Protein AF-A0A351PVI0-F1 (afdb_monomer)

Sequence (135 aa):
MMEACLKVKDFRSIGKILIPVIIIGVLVLSLYLIYRQQNQEGVCVKIYSYDKLLATYDLDKLNGTKTYRYETSEGYNVITISKDCVKVVECDCPDKVCMHSGNALKSHMPIICAPHGLYIVIEGEVSEKNDAISY

Secondary structure (DSSP, 8-state):
----SSSHHHHHHHHHHHHHHHHHHHHHHHHHHHHHHHT----EEEEEETTEEEEEEESTT--S-EEEEEEETTEEEEEEE-SS-EEEEEE--SS-HHHHS--HHHH---EEEGGGTEEEEEES-----------

Foldseek 3Di:
DDDDDPPPVVVVVVCVVVVVVVVVVVVVVVVVVVVVVVPQPAKKKWKDALNHTPDIDRQVPDDDKDWDWDAAPQWIWIWIDHNQFTATCDIPQPVCVRNVPGGCLVVVDWRDDPRRSMIMHIDDDSPDPPPDDDD

Nearest PDB structures (foldseek):
  3ld7-assembly3_C  TM=8.807E-01  e=2.113E-06  Listeria innocua
  4esn-assembly1_B  TM=8.213E-01  e=9.365E-05  Mediterraneibacter gnavus ATCC 29149
  2kpp-assembly1_A  TM=7.093E-01  e=3.904E-05  Listeria innocua
  1m1g-assembly3_C  TM=8.691E-01  e=1.219E-03  Aquifex aeolicus
  2it9-assembly1_A  TM=4.329E-01  e=2.010E+00  Prochlorococcus marinus str. NATL2A

pLDDT: mean 82.96, std 18.64, range [39.16, 98.06]

Solvent-accessible surface area (backbone atoms 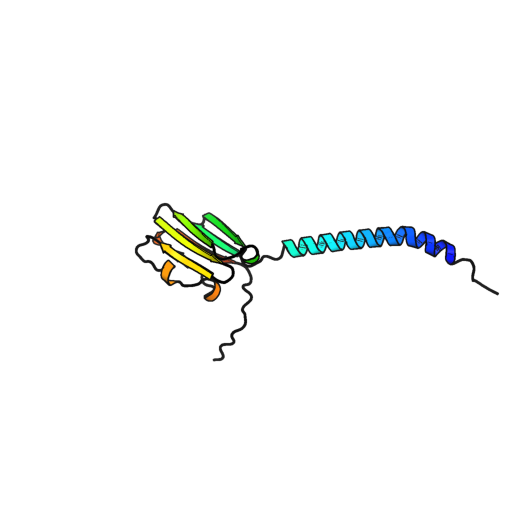only — not comparable to full-atom values): 8050 Å² total; per-residue (Å²): 142,83,90,83,80,83,65,65,69,52,57,67,51,49,47,68,52,48,52,58,51,51,51,51,51,52,50,53,50,50,53,51,51,51,54,54,60,71,66,57,72,61,40,27,41,38,35,30,45,77,88,40,80,74,47,76,44,55,34,85,78,52,85,62,78,46,76,46,79,46,78,50,99,68,43,42,42,30,35,37,43,36,79,82,40,36,34,39,80,46,64,72,57,91,79,52,56,32,54,69,62,47,42,30,72,78,68,76,44,68,42,56,35,73,84,46,40,32,39,38,43,78,46,58,78,72,80,72,79,82,76,81,78,85,128

Radius of gyration: 27.33 Å; Cα contacts (8 Å, |Δi|>4): 189; chains: 1; bounding box: 62×47×82 Å

Structure (mmCIF, N/CA/C/O backbone):
data_AF-A0A351PVI0-F1
#
_entry.id   AF-A0A351PVI0-F1
#
loop_
_atom_site.group_PDB
_atom_site.id
_atom_site.type_symbol
_atom_site.label_atom_id
_atom_site.label_alt_id
_atom_site.label_comp_id
_atom_site.label_asym_id
_atom_site.label_entity_id
_atom_site.label_seq_id
_atom_site.pdbx_PDB_ins_code
_atom_site.Cartn_x
_atom_site.Cartn_y
_atom_site.Cartn_z
_atom_site.occupancy
_atom_site.B_iso_or_equiv
_atom_site.auth_seq_id
_atom_site.auth_comp_id
_atom_site.auth_asym_id
_atom_site.auth_atom_id
_atom_site.pdbx_PDB_model_num
ATOM 1 N N . MET A 1 1 ? -46.375 1.050 66.034 1.00 43.72 1 MET A N 1
ATOM 2 C CA . MET A 1 1 ? -46.874 1.435 64.692 1.00 43.72 1 MET A CA 1
ATOM 3 C C . MET A 1 1 ? -46.118 2.700 64.243 1.00 43.72 1 MET A C 1
ATOM 5 O O . MET A 1 1 ? -46.676 3.782 64.250 1.00 43.72 1 MET A O 1
ATOM 9 N N . MET A 1 2 ? -44.786 2.751 64.158 1.00 43.44 2 MET A N 1
ATOM 10 C CA . MET A 1 2 ? -43.753 1.993 63.420 1.00 43.44 2 MET A CA 1
ATOM 11 C C . MET A 1 2 ? -43.618 2.388 61.925 1.00 43.44 2 MET A C 1
ATOM 13 O O . MET A 1 2 ? -44.295 1.846 61.064 1.00 43.44 2 MET A O 1
ATOM 17 N N . GLU A 1 3 ? -42.732 3.372 61.686 1.00 42.44 3 GLU A N 1
ATOM 18 C CA . GLU A 1 3 ? -41.670 3.385 60.647 1.00 42.44 3 GLU A CA 1
ATOM 19 C C . GLU A 1 3 ? -41.931 3.735 59.160 1.00 42.44 3 GLU A C 1
ATOM 21 O O . GLU A 1 3 ? -41.111 3.397 58.311 1.00 42.44 3 GLU A O 1
ATOM 26 N N . ALA A 1 4 ? -42.959 4.514 58.799 1.00 46.16 4 ALA A N 1
ATOM 27 C CA . ALA A 1 4 ? -43.223 4.821 57.374 1.00 46.16 4 ALA A CA 1
ATOM 28 C C . ALA A 1 4 ? -42.850 6.235 56.854 1.00 46.16 4 ALA A C 1
ATOM 30 O O . ALA A 1 4 ? -43.025 6.494 55.666 1.00 46.16 4 ALA A O 1
ATOM 31 N N . CYS A 1 5 ? -42.340 7.168 57.672 1.00 42.84 5 CYS A N 1
ATOM 32 C CA . CYS A 1 5 ? -42.202 8.579 57.239 1.00 42.84 5 CYS A CA 1
ATOM 33 C C . CYS A 1 5 ? -40.776 9.018 56.819 1.00 42.84 5 CYS A C 1
ATOM 35 O O . CYS A 1 5 ? -40.613 10.036 56.150 1.00 42.84 5 CYS A O 1
ATOM 37 N N . LEU A 1 6 ? -39.723 8.256 57.140 1.00 40.50 6 LEU A N 1
ATOM 38 C CA . LEU A 1 6 ? -38.330 8.699 56.926 1.00 40.50 6 LEU A CA 1
ATOM 39 C C . LEU A 1 6 ? -37.749 8.441 55.516 1.00 40.50 6 LEU A C 1
ATOM 41 O O . LEU A 1 6 ? -36.652 8.903 55.234 1.00 40.50 6 LEU A O 1
ATOM 45 N N . LYS A 1 7 ? -38.457 7.764 54.596 1.00 43.91 7 LYS A N 1
ATOM 46 C CA . LYS A 1 7 ? -37.857 7.241 53.341 1.00 43.91 7 LYS A CA 1
ATOM 47 C C . LYS A 1 7 ? -38.127 8.036 52.053 1.00 43.91 7 LYS A C 1
ATOM 49 O O . LYS A 1 7 ? -37.507 7.766 51.029 1.00 43.91 7 LYS A O 1
ATOM 54 N N . VAL A 1 8 ? -39.032 9.019 52.066 1.00 48.88 8 VAL A N 1
ATOM 55 C CA . VAL A 1 8 ? -39.473 9.705 50.826 1.00 48.88 8 VAL A CA 1
ATOM 56 C C . VAL A 1 8 ? -38.598 10.917 50.473 1.00 48.88 8 VAL A C 1
ATOM 58 O O . VAL A 1 8 ? -38.420 11.245 49.299 1.00 48.88 8 VAL A O 1
ATOM 61 N N . LYS A 1 9 ? -38.003 11.580 51.472 1.00 40.44 9 LYS A N 1
ATOM 62 C CA . LYS A 1 9 ? -37.170 12.779 51.260 1.00 40.44 9 LYS A CA 1
ATOM 63 C C . LYS A 1 9 ? -35.792 12.434 50.684 1.00 40.44 9 LYS A C 1
ATOM 65 O O . LYS A 1 9 ? -35.254 13.204 49.889 1.00 40.44 9 LYS A O 1
ATOM 70 N N . ASP A 1 10 ? -35.292 11.246 51.019 1.00 49.28 10 ASP A N 1
ATOM 71 C CA . ASP A 1 10 ? -34.045 10.696 50.497 1.00 49.28 10 ASP A CA 1
ATOM 72 C C . ASP A 1 10 ? -34.152 10.338 49.015 1.00 49.28 10 ASP A C 1
ATOM 74 O O . ASP A 1 10 ? -33.274 10.711 48.253 1.00 49.28 10 ASP A O 1
ATOM 78 N N . PHE A 1 11 ? -35.254 9.754 48.532 1.00 50.84 11 PHE A N 1
ATOM 79 C CA . PHE A 1 11 ? -35.389 9.386 47.111 1.00 50.84 11 PHE A CA 1
ATOM 80 C C . PHE A 1 11 ? -35.277 10.594 4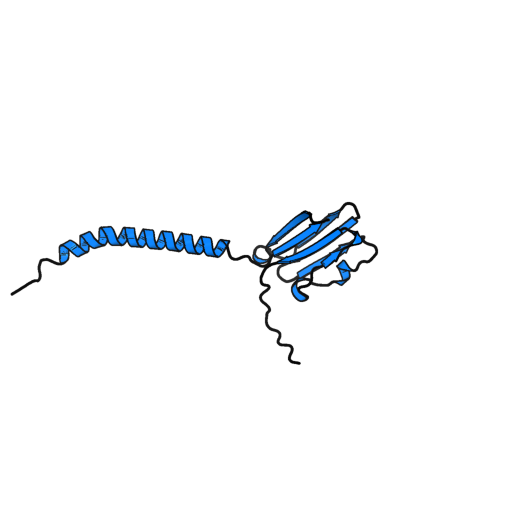6.154 1.00 50.84 11 PHE A C 1
ATOM 82 O O . PHE A 1 11 ? -34.666 10.506 45.087 1.00 50.84 11 PHE A O 1
ATOM 89 N N . ARG A 1 12 ? -35.788 11.767 46.565 1.00 54.31 12 ARG A N 1
ATOM 90 C CA . ARG A 1 12 ? -35.710 13.017 45.783 1.00 54.31 12 ARG A CA 1
ATOM 91 C C . ARG A 1 12 ? -34.330 13.686 45.834 1.00 54.31 12 ARG A C 1
ATOM 93 O O . ARG A 1 12 ? -33.985 14.419 44.909 1.00 54.31 12 ARG A O 1
ATOM 100 N N . SER A 1 13 ? -33.551 13.463 46.894 1.00 54.34 13 SER A N 1
ATOM 101 C CA . SER A 1 13 ? -32.169 13.959 47.016 1.00 54.34 13 SER A CA 1
ATOM 102 C C . SER A 1 13 ? -31.152 12.998 46.398 1.00 54.34 13 SER A C 1
ATOM 104 O O . SER A 1 13 ? -30.228 13.445 45.726 1.00 54.34 13 SER A O 1
ATOM 106 N N . ILE A 1 14 ? -31.373 11.690 46.529 1.00 57.16 14 ILE A N 1
ATOM 107 C CA . ILE A 1 14 ? -30.591 10.623 45.898 1.00 57.16 14 ILE A CA 1
ATOM 108 C C . ILE A 1 14 ? -30.706 10.733 44.373 1.00 57.16 14 ILE A C 1
ATOM 110 O O . ILE A 1 14 ? -29.692 10.653 43.690 1.00 57.16 14 ILE A O 1
ATOM 114 N N . GLY A 1 15 ? -31.889 11.061 43.832 1.00 57.12 15 GLY A N 1
ATOM 115 C CA . GLY A 1 15 ? -32.070 11.352 42.404 1.00 57.12 15 GLY A CA 1
ATOM 116 C C . GLY A 1 15 ? -31.213 12.515 41.877 1.00 57.12 15 GLY A C 1
ATOM 117 O O . GLY A 1 15 ? -30.704 12.439 40.764 1.00 57.12 15 GLY A O 1
ATOM 118 N N . LYS A 1 16 ? -30.966 13.563 42.680 1.00 64.56 16 LYS A N 1
ATOM 119 C CA . LYS A 1 16 ? -30.128 14.711 42.272 1.00 64.56 16 LYS A CA 1
ATOM 120 C C . LYS A 1 16 ? -28.648 14.362 42.129 1.00 64.56 16 LYS A C 1
ATOM 122 O O . LYS A 1 16 ? -27.947 15.065 41.414 1.00 64.56 16 LYS A O 1
ATOM 127 N N . ILE A 1 17 ? -28.187 13.315 42.814 1.00 71.19 17 ILE A N 1
ATOM 128 C CA . ILE A 1 17 ? -26.798 12.838 42.773 1.00 71.19 17 ILE A CA 1
ATOM 129 C C . ILE A 1 17 ? -26.676 11.649 41.808 1.00 71.19 17 ILE A C 1
ATOM 131 O O . ILE A 1 17 ? -25.710 11.559 41.059 1.00 71.19 17 ILE A O 1
ATOM 135 N N . LEU A 1 18 ? -27.686 10.779 41.743 1.00 79.06 18 LEU A N 1
ATOM 136 C CA . LEU A 1 18 ? -27.728 9.646 40.815 1.00 79.06 18 LEU A CA 1
ATOM 137 C C . LEU A 1 18 ? -27.751 10.086 39.353 1.00 79.06 18 LEU A C 1
ATOM 139 O O . LEU A 1 18 ? -27.022 9.519 38.548 1.00 79.06 18 LEU A O 1
ATOM 143 N N . ILE A 1 19 ? -28.557 11.092 39.001 1.00 82.81 19 ILE A N 1
ATOM 144 C CA . ILE A 1 19 ? -28.661 11.574 37.616 1.00 82.81 19 ILE A CA 1
ATOM 145 C C . ILE A 1 19 ? -27.301 12.061 37.074 1.00 82.81 19 ILE A C 1
ATOM 147 O O . ILE A 1 19 ? -26.891 11.558 36.028 1.00 82.81 19 ILE A O 1
ATOM 151 N N . PRO A 1 20 ? -26.548 12.961 37.744 1.00 82.31 20 PRO A N 1
ATOM 152 C CA . PRO A 1 20 ? -25.238 13.378 37.248 1.00 82.31 20 PRO A CA 1
ATOM 153 C C . PRO A 1 20 ? -24.208 12.243 37.266 1.00 82.31 20 PRO A C 1
ATOM 155 O O . PRO A 1 20 ? -23.394 12.174 36.353 1.00 82.31 20 PRO A O 1
ATOM 158 N N . VAL A 1 21 ? -24.262 11.317 38.231 1.00 87.25 21 VAL A N 1
ATOM 159 C CA . VAL A 1 21 ? -23.369 10.142 38.255 1.00 87.25 21 VAL A CA 1
ATOM 160 C C . VAL A 1 21 ? -23.617 9.225 37.056 1.00 87.25 21 VAL A C 1
ATOM 162 O O . VAL A 1 21 ? -22.664 8.782 36.422 1.00 87.25 21 VAL A O 1
ATOM 165 N N . ILE A 1 22 ? -24.880 8.983 36.696 1.00 88.69 22 ILE A N 1
ATOM 166 C CA . ILE A 1 22 ? -25.235 8.199 35.507 1.00 88.69 22 ILE A CA 1
ATOM 167 C C . ILE A 1 22 ? -24.789 8.927 34.236 1.00 88.69 22 ILE A C 1
ATOM 169 O O . ILE A 1 22 ? -24.205 8.299 33.360 1.00 88.69 22 ILE A O 1
ATOM 173 N N . ILE A 1 23 ? -24.997 10.246 34.143 1.00 89.75 23 ILE A N 1
ATOM 174 C CA . ILE A 1 23 ? -24.555 11.046 32.989 1.00 89.75 23 ILE A CA 1
ATOM 175 C C . ILE A 1 23 ? -23.033 10.977 32.832 1.00 89.75 23 ILE A C 1
ATOM 177 O O . ILE A 1 23 ? -22.552 10.731 31.730 1.00 89.75 23 ILE A O 1
ATOM 181 N N . ILE A 1 24 ? -22.276 11.133 33.921 1.00 92.94 24 ILE A N 1
ATOM 182 C CA . ILE A 1 24 ? -20.813 11.005 33.910 1.00 92.94 24 ILE A CA 1
ATOM 183 C C . ILE A 1 24 ? -20.408 9.582 33.5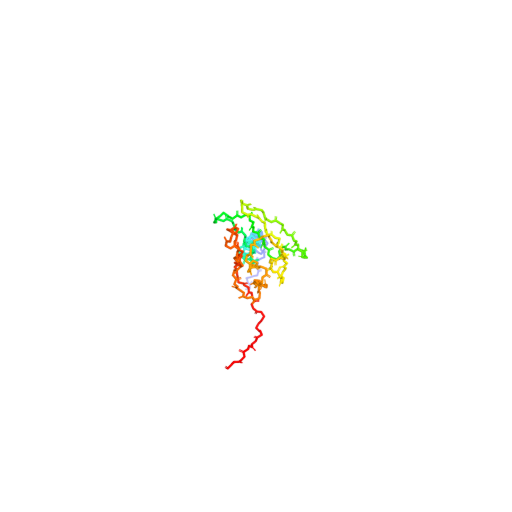13 1.00 92.94 24 ILE A C 1
ATOM 185 O O . ILE A 1 24 ? -19.519 9.418 32.685 1.00 92.94 24 ILE A O 1
ATOM 189 N N . GLY A 1 25 ? -21.083 8.557 34.040 1.00 90.56 25 GLY A N 1
ATOM 190 C CA . GLY A 1 25 ? -20.835 7.161 33.677 1.00 90.56 25 GLY A CA 1
ATOM 191 C C . GLY A 1 25 ? -21.053 6.889 32.186 1.00 90.56 25 GLY A C 1
ATOM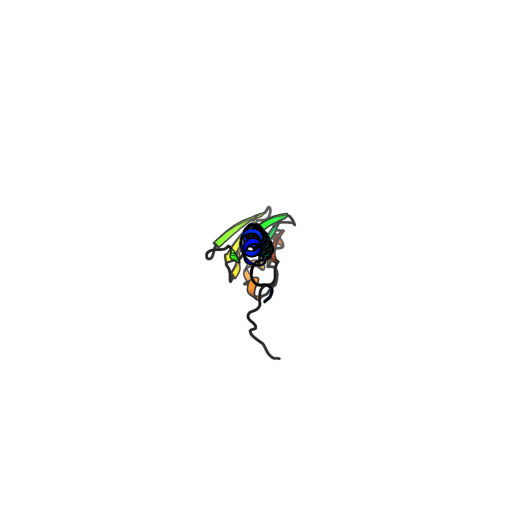 192 O O . GLY A 1 25 ? -20.201 6.277 31.546 1.00 90.56 25 GLY A O 1
ATOM 193 N N . VAL A 1 26 ? -22.144 7.402 31.610 1.00 93.75 26 VAL A N 1
ATOM 194 C CA . VAL A 1 26 ? -22.424 7.312 30.167 1.00 93.75 26 VAL A CA 1
ATOM 195 C C . VAL A 1 26 ? -21.388 8.090 29.359 1.00 93.75 26 VAL A C 1
ATOM 197 O O . VAL A 1 26 ? -20.920 7.589 28.340 1.00 93.75 26 VAL A O 1
ATOM 200 N N . LEU A 1 27 ? -20.981 9.276 29.820 1.00 94.44 27 LEU A N 1
ATOM 201 C CA . LEU A 1 27 ? -19.961 10.083 29.152 1.00 94.44 27 LEU A CA 1
ATOM 202 C C . LEU A 1 27 ? -18.614 9.346 29.116 1.00 94.44 27 LEU A C 1
ATOM 204 O O . LEU A 1 27 ? -18.023 9.196 28.050 1.00 94.44 27 LEU A O 1
ATOM 208 N N . VAL A 1 28 ? -18.162 8.811 30.253 1.00 94.44 28 VAL A N 1
ATOM 209 C CA . VAL A 1 28 ? -16.916 8.036 30.355 1.00 94.44 28 VAL A CA 1
ATOM 210 C C . VAL A 1 28 ? -16.984 6.772 29.499 1.00 94.44 28 VAL A C 1
ATOM 212 O O . VAL A 1 28 ? -16.036 6.477 28.776 1.00 94.44 28 VAL A O 1
ATOM 215 N N . LEU A 1 29 ? -18.114 6.058 29.517 1.00 92.62 29 LEU A N 1
ATOM 216 C CA . LEU A 1 29 ? -18.312 4.876 28.679 1.00 92.62 29 LEU A CA 1
ATOM 217 C C . LEU A 1 29 ? -18.287 5.230 27.186 1.00 92.62 29 LEU A C 1
ATOM 219 O O . LEU A 1 29 ? -17.651 4.531 26.404 1.00 92.62 29 LEU A O 1
ATOM 223 N N . SER A 1 30 ? -18.925 6.331 26.784 1.00 90.31 30 SER A N 1
ATOM 224 C CA . SER A 1 30 ? -18.925 6.788 25.391 1.00 90.31 30 SER A CA 1
ATOM 225 C C . SER A 1 30 ? -17.520 7.157 24.906 1.00 90.31 30 SER A C 1
ATOM 227 O O . SER A 1 30 ? -17.111 6.722 23.831 1.00 90.31 30 SER A O 1
ATOM 229 N N . LEU A 1 31 ? -16.738 7.861 25.732 1.00 91.44 31 LEU A N 1
ATOM 230 C CA . LEU A 1 31 ? -15.340 8.186 25.444 1.00 91.44 31 LEU A CA 1
ATOM 231 C C . LEU A 1 31 ? -14.478 6.921 25.354 1.00 91.44 31 LEU A C 1
ATOM 233 O O . LEU A 1 31 ? -13.654 6.806 24.450 1.00 91.44 31 LEU A O 1
ATOM 237 N N . TYR A 1 32 ? -14.704 5.946 26.239 1.00 91.94 32 TYR A N 1
ATOM 238 C CA . TYR A 1 32 ? -14.020 4.653 26.203 1.00 91.94 32 TYR A CA 1
ATOM 239 C C . TYR A 1 32 ? -14.308 3.874 24.912 1.00 91.94 32 TYR A C 1
ATOM 241 O O . TYR A 1 32 ? -13.389 3.316 24.313 1.00 91.94 32 TYR A O 1
ATOM 249 N N . LEU A 1 33 ? -15.566 3.851 24.457 1.00 88.00 33 LEU A N 1
ATOM 250 C CA . LEU A 1 33 ? -15.957 3.175 23.217 1.00 88.00 33 LEU A CA 1
ATOM 251 C C . LEU A 1 33 ? -15.372 3.858 21.973 1.00 88.00 33 LEU A C 1
ATOM 253 O O . LEU A 1 33 ? -14.879 3.163 21.088 1.00 88.00 33 LEU A O 1
ATOM 257 N N . ILE A 1 34 ? -15.361 5.194 21.923 1.00 84.75 34 ILE A N 1
ATOM 258 C CA . ILE A 1 34 ? -14.722 5.951 20.832 1.00 84.75 34 ILE A CA 1
ATOM 259 C C . ILE A 1 34 ? -13.215 5.674 20.804 1.00 84.75 34 ILE A C 1
ATOM 261 O O . ILE A 1 34 ? -12.663 5.382 19.745 1.00 84.75 34 ILE A O 1
ATOM 265 N N . TYR A 1 35 ? -12.558 5.690 21.968 1.00 84.25 35 TYR A N 1
ATOM 266 C CA . TYR A 1 35 ? -11.135 5.369 22.079 1.00 84.25 35 TYR A CA 1
ATOM 267 C C . TYR A 1 35 ? -10.832 3.942 21.593 1.00 84.25 35 TYR A C 1
ATOM 269 O O . TYR A 1 35 ? -9.915 3.732 20.804 1.00 84.25 35 TYR A O 1
ATOM 277 N N . ARG A 1 36 ? -11.652 2.960 21.992 1.00 78.12 36 ARG A N 1
ATOM 278 C CA . ARG A 1 36 ? -11.567 1.567 21.516 1.00 78.12 36 ARG A CA 1
ATOM 279 C C . ARG A 1 36 ? -11.751 1.444 20.004 1.00 78.12 36 ARG A C 1
ATOM 281 O O . ARG A 1 36 ? -11.044 0.655 19.389 1.00 78.12 36 ARG A O 1
ATOM 288 N N . GLN A 1 37 ? -12.687 2.189 19.421 1.00 67.06 37 GLN A N 1
ATOM 289 C CA . GLN A 1 37 ? -12.956 2.157 17.983 1.00 67.06 37 GLN A CA 1
ATOM 290 C C . GLN A 1 37 ? -11.796 2.747 17.174 1.00 67.06 37 GLN A C 1
ATOM 292 O O . GLN A 1 37 ? -11.471 2.237 16.109 1.00 67.06 37 GLN A O 1
ATOM 297 N N . GLN A 1 38 ? -11.148 3.793 17.690 1.00 60.56 38 GLN A N 1
ATOM 298 C CA . GLN A 1 38 ? -10.012 4.431 17.028 1.00 60.56 38 GLN A CA 1
ATOM 299 C C . GLN A 1 38 ? -8.739 3.569 17.069 1.00 60.56 38 GLN A C 1
ATOM 301 O O . GLN A 1 38 ? -7.904 3.677 16.178 1.00 60.56 38 GLN A O 1
ATOM 306 N N . ASN A 1 39 ? -8.623 2.703 18.081 1.00 57.38 39 ASN A N 1
ATOM 307 C CA . ASN A 1 39 ? -7.499 1.787 18.277 1.00 57.38 39 ASN A CA 1
ATOM 308 C C . ASN A 1 39 ? -7.692 0.403 17.633 1.00 57.38 39 ASN A C 1
ATOM 310 O O . ASN A 1 39 ? -6.862 -0.479 17.846 1.00 57.38 39 ASN A O 1
ATOM 314 N N . GLN A 1 40 ? -8.780 0.174 16.891 1.00 58.78 40 GLN A N 1
ATOM 315 C CA . GLN A 1 40 ? -8.863 -1.007 16.035 1.00 58.78 40 GLN A CA 1
ATOM 316 C C . GLN A 1 40 ? -8.007 -0.734 14.800 1.00 58.78 40 GLN A C 1
ATOM 318 O O . GLN A 1 40 ? -8.422 -0.021 13.888 1.00 58.78 40 GLN A O 1
ATOM 323 N N . GLU A 1 41 ? -6.776 -1.240 14.818 1.00 65.62 41 GLU A N 1
ATOM 324 C CA . GLU A 1 41 ? -5.886 -1.215 13.662 1.00 65.62 41 GLU A CA 1
ATOM 325 C C . GLU A 1 41 ? -6.487 -2.123 12.580 1.00 65.62 41 GLU A C 1
ATOM 327 O O . GLU A 1 41 ? -6.343 -3.343 12.614 1.00 65.62 41 GLU A O 1
ATOM 332 N N . GLY A 1 42 ? -7.254 -1.522 11.667 1.00 77.94 42 GLY A N 1
ATOM 333 C CA . GLY A 1 42 ? -7.789 -2.204 10.491 1.00 77.94 42 GLY A CA 1
ATOM 334 C C . GLY A 1 42 ? -6.679 -2.617 9.524 1.00 77.94 42 GLY A C 1
ATOM 335 O O . GLY A 1 42 ? -5.528 -2.186 9.640 1.00 77.94 42 GLY A O 1
ATOM 336 N N . VAL A 1 43 ? -7.026 -3.440 8.533 1.00 88.06 43 VAL A N 1
ATOM 337 C CA . VAL A 1 43 ? -6.063 -3.890 7.520 1.00 88.06 43 VAL A CA 1
ATOM 338 C C . VAL A 1 43 ? -5.579 -2.693 6.700 1.00 88.06 43 VAL A C 1
ATOM 340 O O . VAL A 1 43 ? -6.361 -2.002 6.040 1.00 88.06 43 VAL A O 1
ATOM 343 N N . CYS A 1 44 ? -4.271 -2.462 6.719 1.00 92.19 44 CYS A N 1
ATOM 344 C CA . CYS A 1 44 ? -3.623 -1.346 6.050 1.00 92.19 44 CYS A CA 1
ATOM 345 C C . CYS A 1 44 ? -2.648 -1.835 4.979 1.00 92.19 44 CYS A C 1
ATOM 347 O O . CYS A 1 44 ? -1.873 -2.762 5.188 1.00 92.19 44 CYS A O 1
ATOM 349 N N . VAL A 1 45 ? -2.628 -1.151 3.838 1.00 95.12 45 VAL A N 1
ATOM 350 C CA . VAL A 1 45 ? -1.625 -1.333 2.786 1.00 95.12 45 VAL A CA 1
ATOM 351 C C . VAL A 1 45 ? -0.598 -0.227 2.915 1.00 95.12 45 VAL A C 1
ATOM 353 O O . VAL A 1 45 ? -0.945 0.950 2.809 1.00 95.12 45 VAL A O 1
ATOM 356 N N . LYS A 1 46 ? 0.667 -0.589 3.101 1.00 96.00 46 LYS A N 1
ATOM 357 C CA . LYS A 1 46 ? 1.777 0.360 3.118 1.00 96.00 46 LYS A CA 1
ATOM 358 C C . LYS A 1 46 ? 2.656 0.169 1.896 1.00 96.00 46 LYS A C 1
ATOM 360 O O . LYS A 1 46 ? 2.956 -0.954 1.496 1.00 96.00 46 LYS A O 1
ATOM 365 N N . ILE A 1 47 ? 3.061 1.287 1.308 1.00 97.06 47 ILE A N 1
ATOM 366 C CA . ILE A 1 47 ? 3.896 1.322 0.109 1.00 97.06 47 ILE A CA 1
ATOM 367 C C . ILE A 1 47 ? 5.174 2.058 0.454 1.00 97.06 47 ILE A C 1
ATOM 369 O O . ILE A 1 47 ? 5.138 3.201 0.916 1.00 97.06 47 ILE A O 1
ATOM 373 N N . TYR A 1 48 ? 6.293 1.400 0.199 1.00 96.75 48 TYR A N 1
ATOM 374 C CA . TYR A 1 48 ? 7.620 1.890 0.511 1.00 96.75 48 TYR A CA 1
ATOM 375 C C . TYR A 1 48 ? 8.463 2.002 -0.750 1.00 96.75 48 TYR A C 1
ATOM 377 O O . TYR A 1 48 ? 8.303 1.221 -1.687 1.00 96.75 48 TYR A O 1
ATOM 385 N N . SER A 1 49 ? 9.392 2.951 -0.737 1.00 96.31 49 SER A N 1
ATOM 386 C CA . SER A 1 49 ? 10.464 3.081 -1.721 1.00 96.31 49 SER A CA 1
ATOM 387 C C . SER A 1 49 ? 11.776 3.280 -0.975 1.00 96.31 49 SER A C 1
ATOM 389 O O . SER A 1 49 ? 11.901 4.273 -0.260 1.00 96.31 49 SER A O 1
ATOM 391 N N . TYR A 1 50 ? 12.738 2.365 -1.127 1.00 92.19 50 TYR A N 1
ATOM 392 C CA . TYR A 1 50 ? 14.026 2.388 -0.410 1.00 92.19 50 TYR A CA 1
ATOM 393 C C . TYR A 1 50 ? 13.860 2.711 1.089 1.00 92.19 50 TYR A C 1
ATOM 395 O O . TYR A 1 50 ? 14.430 3.672 1.601 1.00 92.19 50 TYR A O 1
ATOM 403 N N . ASP A 1 51 ? 12.983 1.962 1.765 1.00 87.62 51 ASP A N 1
ATOM 404 C CA . ASP A 1 51 ? 12.649 2.094 3.196 1.00 87.62 51 ASP A CA 1
ATOM 405 C C . ASP A 1 51 ? 11.969 3.402 3.627 1.00 87.62 51 ASP A C 1
ATOM 407 O O . ASP A 1 51 ? 11.652 3.598 4.802 1.00 87.62 51 ASP A O 1
ATOM 411 N N . LYS A 1 52 ? 11.629 4.276 2.677 1.00 94.00 52 LYS A N 1
ATOM 412 C CA . LYS A 1 52 ? 10.779 5.436 2.929 1.00 94.00 52 LYS A CA 1
ATOM 413 C C . LYS A 1 52 ? 9.317 5.083 2.681 1.00 94.00 52 LYS A C 1
ATOM 415 O O . LYS A 1 52 ? 8.941 4.732 1.563 1.00 94.00 52 LYS A O 1
ATOM 420 N N . LEU A 1 53 ? 8.481 5.237 3.709 1.00 95.94 53 LEU A N 1
ATOM 421 C CA . LEU A 1 53 ? 7.028 5.119 3.578 1.00 95.94 53 LEU A CA 1
ATOM 422 C C . LEU A 1 53 ? 6.502 6.231 2.661 1.00 95.94 53 LEU A C 1
ATOM 424 O O . LEU A 1 53 ? 6.647 7.416 2.966 1.00 95.94 53 LEU A O 1
ATOM 428 N N . LEU A 1 54 ? 5.892 5.843 1.543 1.00 95.88 54 LEU A N 1
ATOM 429 C CA . LEU A 1 54 ? 5.276 6.763 0.587 1.00 95.88 54 LEU A CA 1
ATOM 430 C C . LEU A 1 54 ? 3.801 6.993 0.900 1.00 95.88 54 LEU A C 1
ATOM 432 O O . LEU A 1 54 ? 3.320 8.122 0.828 1.00 95.88 54 LEU A O 1
ATOM 436 N N . ALA A 1 55 ? 3.080 5.919 1.219 1.00 94.88 55 ALA A N 1
ATOM 437 C CA . ALA A 1 55 ? 1.648 5.973 1.457 1.00 94.88 55 ALA A CA 1
ATOM 438 C C . ALA A 1 55 ? 1.172 4.819 2.340 1.00 94.88 55 ALA A C 1
ATOM 440 O O . ALA A 1 55 ? 1.711 3.712 2.285 1.00 94.88 55 ALA A O 1
ATOM 441 N N . THR A 1 56 ? 0.102 5.094 3.084 1.00 95.06 56 THR A N 1
ATOM 442 C CA . THR A 1 56 ? -0.670 4.111 3.845 1.00 95.0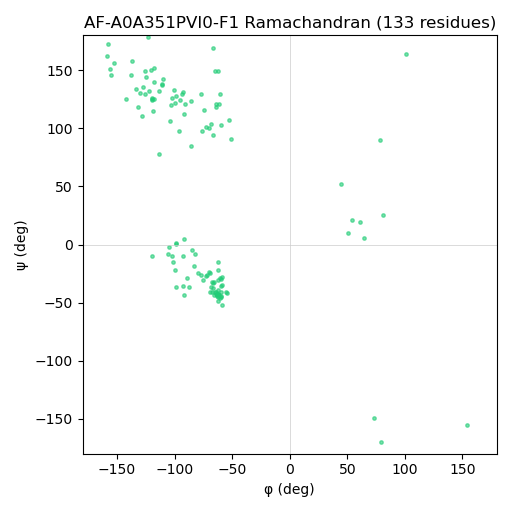6 56 THR A CA 1
ATOM 443 C C . THR A 1 56 ? -2.132 4.219 3.432 1.00 95.06 56 THR A C 1
ATOM 445 O O . THR A 1 56 ? -2.699 5.314 3.449 1.00 95.06 56 THR A O 1
ATOM 448 N N . TYR A 1 57 ? -2.748 3.091 3.092 1.00 93.88 57 TYR A N 1
ATOM 449 C CA . TYR A 1 57 ? -4.167 2.991 2.772 1.00 93.88 57 TYR A CA 1
ATOM 450 C C . TYR A 1 57 ? -4.851 2.056 3.751 1.00 93.88 57 TYR A C 1
ATOM 452 O O . TYR A 1 57 ? -4.585 0.860 3.763 1.00 93.88 57 TYR A O 1
ATOM 460 N N . ASP A 1 58 ? -5.759 2.611 4.538 1.00 91.81 58 ASP A N 1
ATOM 461 C CA . ASP A 1 58 ? -6.694 1.842 5.349 1.00 91.81 58 ASP A CA 1
ATOM 462 C C . ASP A 1 58 ? -7.776 1.263 4.426 1.00 91.81 58 ASP A C 1
ATOM 464 O O . ASP A 1 58 ? -8.513 2.019 3.777 1.00 91.81 58 ASP A O 1
ATOM 468 N N . LEU A 1 59 ? -7.838 -0.067 4.326 1.00 90.31 59 LEU A N 1
ATOM 469 C CA . LEU A 1 59 ? -8.761 -0.744 3.419 1.00 90.31 59 LEU A CA 1
ATOM 470 C C . LEU A 1 59 ? -10.223 -0.534 3.817 1.00 90.31 59 LEU A C 1
ATOM 472 O O . LEU A 1 59 ? -11.076 -0.413 2.935 1.00 90.31 59 LEU A O 1
ATOM 476 N N . ASP A 1 60 ? -10.530 -0.412 5.108 1.00 86.81 60 ASP A N 1
ATOM 477 C CA . ASP A 1 60 ? -11.905 -0.244 5.581 1.00 86.81 60 ASP A CA 1
ATOM 478 C C . ASP A 1 60 ? -12.491 1.102 5.153 1.00 86.81 60 ASP A C 1
ATOM 480 O O . ASP A 1 60 ? -13.685 1.194 4.833 1.00 86.81 60 ASP A O 1
ATOM 484 N N . LYS A 1 61 ? -11.625 2.119 5.054 1.00 87.31 61 LYS A N 1
ATOM 485 C CA . LYS A 1 61 ? -11.958 3.482 4.615 1.00 87.31 61 LYS A CA 1
ATOM 486 C C . LYS A 1 61 ? -12.008 3.654 3.094 1.00 87.31 61 LYS A C 1
ATOM 488 O O . LYS A 1 61 ? -12.414 4.719 2.618 1.00 87.31 61 LYS A O 1
ATOM 493 N N . LEU A 1 62 ? -11.598 2.657 2.308 1.00 87.75 62 LEU A N 1
ATOM 494 C CA . LEU A 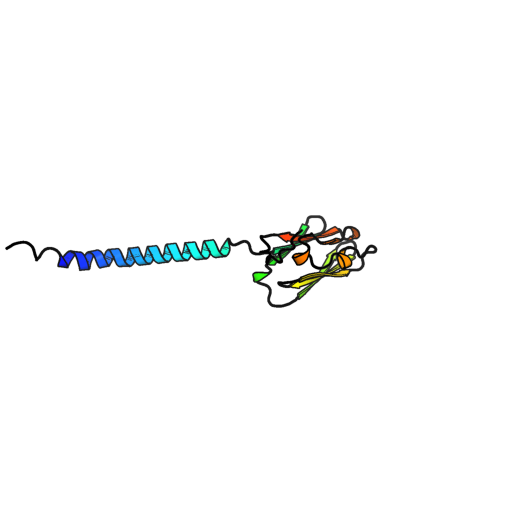1 62 ? -11.648 2.749 0.850 1.00 87.75 62 LEU A CA 1
ATOM 495 C C . LEU A 1 62 ? -13.067 2.540 0.317 1.00 87.75 62 LEU A C 1
ATOM 497 O O . LEU A 1 62 ? -13.725 1.537 0.585 1.00 87.75 62 LEU A O 1
ATOM 501 N N . ASN A 1 63 ? -13.502 3.471 -0.531 1.00 89.38 63 ASN A N 1
ATOM 502 C CA . ASN A 1 63 ? -14.727 3.349 -1.313 1.00 89.38 63 ASN A CA 1
ATOM 503 C C . ASN A 1 63 ? -14.366 3.011 -2.762 1.00 89.38 63 ASN A C 1
ATOM 505 O O . ASN A 1 63 ? -13.882 3.873 -3.501 1.00 89.38 63 ASN A O 1
ATOM 509 N N . GLY A 1 64 ? -14.603 1.757 -3.149 1.00 91.19 64 GLY A N 1
ATOM 510 C CA . GLY A 1 64 ? -14.347 1.249 -4.495 1.00 91.19 64 GLY A CA 1
ATOM 511 C C . GLY A 1 64 ? -12.881 0.914 -4.780 1.00 91.19 64 GLY A C 1
ATOM 512 O O . GLY A 1 64 ? -12.038 0.863 -3.886 1.00 91.19 64 GLY A O 1
ATOM 513 N N . THR A 1 65 ? -12.600 0.658 -6.057 1.00 95.44 65 THR A N 1
ATOM 514 C CA . THR A 1 65 ? -11.256 0.350 -6.559 1.00 95.44 65 THR A CA 1
ATOM 515 C C . THR A 1 65 ? -10.569 1.624 -7.024 1.00 95.44 65 THR A C 1
ATOM 517 O O . THR A 1 65 ? -11.148 2.394 -7.791 1.00 95.44 65 THR A O 1
ATOM 520 N N . LYS A 1 66 ? -9.330 1.839 -6.580 1.00 96.06 66 LYS A N 1
ATOM 521 C CA . LYS A 1 66 ? -8.506 2.975 -6.995 1.00 96.06 66 LYS A CA 1
ATOM 522 C C . LYS A 1 66 ? -7.172 2.496 -7.537 1.00 96.06 66 LYS A C 1
ATOM 524 O O . LYS A 1 66 ? -6.643 1.480 -7.096 1.00 96.06 66 LYS A O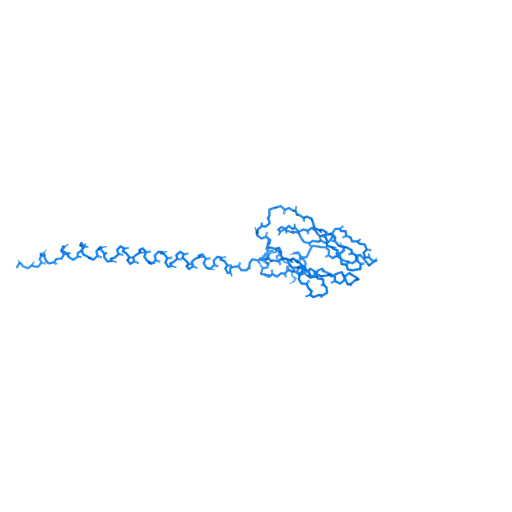 1
ATOM 529 N N . THR A 1 67 ? -6.632 3.256 -8.477 1.00 97.06 67 THR A N 1
ATOM 530 C CA . THR A 1 67 ? -5.337 2.983 -9.092 1.00 97.06 67 THR A CA 1
ATOM 531 C C . THR A 1 67 ? -4.427 4.184 -8.883 1.00 97.06 67 THR A C 1
ATOM 533 O O . THR A 1 67 ? -4.838 5.321 -9.107 1.00 97.06 67 THR A O 1
ATOM 536 N N . TYR A 1 68 ? -3.201 3.922 -8.444 1.00 97.19 68 TYR A N 1
ATOM 537 C CA . TYR A 1 68 ? -2.205 4.926 -8.091 1.00 97.19 68 TYR A CA 1
ATOM 538 C C . TYR A 1 68 ? -0.903 4.641 -8.830 1.00 97.19 68 TYR A C 1
ATOM 540 O O . TYR A 1 68 ? -0.461 3.496 -8.877 1.00 97.19 68 TYR A O 1
ATOM 548 N N . ARG A 1 69 ? -0.282 5.677 -9.392 1.00 97.50 69 ARG A N 1
ATOM 549 C CA . ARG A 1 69 ? 1.053 5.596 -9.993 1.00 97.50 69 ARG A CA 1
ATOM 550 C C . ARG A 1 69 ? 2.075 6.106 -8.982 1.00 97.50 69 ARG A C 1
ATOM 552 O O . ARG A 1 69 ? 1.916 7.209 -8.467 1.00 97.50 69 ARG A O 1
ATOM 559 N N . TYR A 1 70 ? 3.104 5.309 -8.726 1.00 96.56 70 TYR A N 1
ATOM 560 C CA . TYR A 1 70 ? 4.256 5.673 -7.908 1.00 96.56 70 TYR A CA 1
ATOM 561 C C . TYR A 1 70 ? 5.487 5.728 -8.788 1.00 96.56 70 TYR A C 1
ATOM 563 O O . TYR A 1 70 ? 5.735 4.799 -9.554 1.00 96.56 70 TYR A O 1
ATOM 571 N N . GLU A 1 71 ? 6.238 6.811 -8.656 1.00 95.06 71 GLU A N 1
ATOM 572 C CA . GLU A 1 71 ? 7.486 7.036 -9.375 1.00 95.06 71 GLU A CA 1
ATOM 573 C C . GLU A 1 71 ? 8.644 6.979 -8.380 1.00 95.06 71 GLU A C 1
ATOM 575 O O . GLU A 1 71 ? 8.548 7.497 -7.263 1.00 95.06 71 GLU A O 1
ATOM 580 N N . THR A 1 72 ? 9.725 6.323 -8.783 1.00 93.31 72 THR A N 1
ATOM 581 C CA . THR A 1 72 ? 10.995 6.256 -8.059 1.00 93.31 72 THR A CA 1
ATOM 582 C C . THR A 1 72 ? 12.115 6.762 -8.970 1.00 93.31 72 THR A C 1
ATOM 584 O O . THR A 1 72 ? 11.868 7.140 -10.116 1.00 93.31 72 THR A O 1
ATOM 587 N N . SER A 1 73 ? 13.357 6.806 -8.479 1.00 92.50 73 SER A N 1
ATOM 588 C CA . SER A 1 73 ? 14.508 7.186 -9.313 1.00 92.50 73 SER A CA 1
ATOM 589 C C . SER A 1 73 ? 14.747 6.228 -10.484 1.00 92.50 73 SER A C 1
ATOM 591 O O . SER A 1 73 ? 15.358 6.628 -11.470 1.00 92.50 73 SER A O 1
ATOM 593 N N . GLU A 1 74 ? 14.252 4.994 -10.383 1.00 95.06 74 GLU A N 1
ATOM 594 C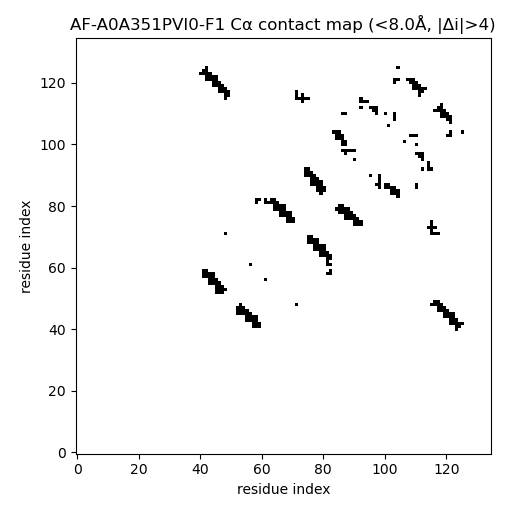 CA . GLU A 1 74 ? 14.551 3.909 -11.320 1.00 95.06 74 GLU A CA 1
ATOM 595 C C . GLU A 1 74 ? 13.396 3.583 -12.279 1.00 95.06 74 GLU A C 1
ATOM 597 O O . GLU A 1 74 ? 13.576 2.773 -13.184 1.00 95.06 74 GLU A O 1
ATOM 602 N N . GLY A 1 75 ? 12.208 4.164 -12.081 1.00 95.25 75 GLY A N 1
ATOM 603 C CA . GLY A 1 75 ? 11.032 3.866 -12.900 1.00 95.25 75 GLY A CA 1
ATOM 604 C C . GLY A 1 75 ? 9.715 4.106 -12.170 1.00 95.25 75 GLY A C 1
ATOM 605 O O . GLY A 1 75 ? 9.628 4.907 -11.238 1.00 95.25 75 GLY A O 1
ATOM 606 N N . TYR A 1 76 ? 8.661 3.415 -12.597 1.00 96.69 76 TYR A N 1
ATOM 607 C CA . TYR A 1 76 ? 7.328 3.542 -12.022 1.00 96.69 76 TYR A CA 1
ATOM 608 C C . TYR A 1 76 ? 6.607 2.207 -11.822 1.00 96.69 76 TYR A C 1
ATOM 610 O O . TYR A 1 76 ? 6.842 1.194 -12.487 1.00 96.69 76 TYR A O 1
ATOM 618 N N . ASN A 1 77 ? 5.637 2.235 -10.911 1.00 97.88 77 ASN A N 1
ATOM 619 C CA . ASN A 1 77 ? 4.677 1.163 -10.692 1.00 97.88 77 ASN A CA 1
ATOM 620 C C . ASN A 1 77 ? 3.269 1.750 -10.585 1.00 97.88 77 ASN A C 1
ATOM 622 O O . ASN A 1 77 ? 3.033 2.720 -9.867 1.00 97.88 77 ASN A O 1
ATOM 626 N N . VAL A 1 78 ? 2.315 1.136 -11.273 1.00 98.06 78 VAL A N 1
ATOM 627 C CA . VAL A 1 78 ? 0.890 1.437 -11.162 1.00 98.06 78 VAL A CA 1
ATOM 628 C C . VAL A 1 78 ? 0.235 0.341 -10.332 1.00 98.06 78 VAL A C 1
ATOM 630 O O . VAL A 1 78 ? 0.278 -0.839 -10.683 1.00 98.06 78 VAL A O 1
ATOM 633 N N . ILE A 1 79 ? -0.357 0.733 -9.211 1.00 97.94 79 ILE A N 1
ATOM 634 C CA . ILE A 1 79 ? -0.872 -0.159 -8.176 1.00 97.94 79 ILE A CA 1
ATOM 635 C C . ILE A 1 79 ? -2.377 0.044 -8.064 1.00 97.94 79 ILE A C 1
ATOM 637 O O . ILE A 1 79 ? -2.848 1.161 -7.850 1.00 97.94 79 ILE A O 1
ATOM 641 N N . THR A 1 80 ? -3.134 -1.042 -8.183 1.00 97.69 80 THR A N 1
ATOM 642 C CA . THR A 1 80 ? -4.568 -1.064 -7.897 1.00 97.69 80 THR A CA 1
ATOM 643 C C . THR A 1 80 ? -4.791 -1.508 -6.457 1.00 97.69 80 THR A C 1
ATOM 645 O O . THR A 1 80 ? -4.259 -2.538 -6.043 1.00 97.69 80 THR A O 1
ATOM 648 N N . ILE A 1 81 ? -5.582 -0.732 -5.715 1.00 96.94 81 ILE A N 1
ATOM 649 C CA . ILE A 1 81 ? -5.893 -0.927 -4.298 1.00 96.94 81 ILE A CA 1
ATOM 650 C C . ILE A 1 81 ? -7.412 -0.847 -4.109 1.00 96.94 81 ILE A C 1
ATOM 652 O O . ILE A 1 81 ? -8.080 0.077 -4.584 1.00 96.94 81 ILE A O 1
ATOM 656 N N . SER A 1 82 ? -7.957 -1.834 -3.412 1.00 94.50 82 SER A N 1
ATOM 657 C CA . SER A 1 82 ? -9.374 -1.998 -3.085 1.00 94.50 82 SER A CA 1
ATOM 658 C C . SER A 1 82 ? -9.506 -2.911 -1.863 1.00 94.50 82 SER A C 1
ATOM 660 O O . SER A 1 82 ? -8.513 -3.494 -1.428 1.00 94.50 82 SER A O 1
ATOM 662 N N . LYS A 1 83 ? -10.723 -3.062 -1.327 1.00 91.88 83 LYS A N 1
ATOM 663 C CA . LYS A 1 83 ? -10.991 -3.917 -0.155 1.00 91.88 83 LYS A CA 1
ATOM 664 C C . LYS A 1 83 ? -10.598 -5.382 -0.355 1.00 91.88 83 LYS A C 1
ATOM 666 O O . LYS A 1 83 ? -10.303 -6.067 0.613 1.00 91.88 83 LYS A O 1
ATOM 671 N N . ASP A 1 84 ? -10.619 -5.857 -1.592 1.00 91.06 84 ASP A N 1
ATOM 672 C CA . ASP A 1 84 ? -10.427 -7.256 -1.958 1.00 91.06 84 ASP A CA 1
ATOM 673 C C . ASP A 1 84 ? -9.215 -7.484 -2.868 1.00 91.06 84 ASP A C 1
ATOM 675 O O . ASP A 1 84 ? -8.837 -8.632 -3.101 1.00 91.06 84 ASP A O 1
ATOM 679 N N . CYS A 1 85 ? -8.590 -6.423 -3.387 1.00 93.62 85 CYS A N 1
ATOM 680 C CA . CYS A 1 85 ? -7.474 -6.527 -4.321 1.00 93.62 85 CYS A CA 1
ATOM 681 C C . CYS A 1 85 ? -6.392 -5.463 -4.102 1.00 93.62 85 CYS A C 1
ATOM 683 O O . CYS A 1 85 ? -6.665 -4.262 -4.170 1.00 93.62 85 CYS A O 1
ATOM 685 N N . VAL A 1 86 ? -5.152 -5.928 -3.922 1.00 96.69 86 VAL A N 1
ATOM 686 C CA . VAL A 1 86 ? -3.921 -5.129 -3.939 1.00 96.69 86 VAL A CA 1
ATOM 687 C C . VAL A 1 86 ? -2.952 -5.788 -4.911 1.00 96.69 86 VAL A C 1
ATOM 689 O O . VAL A 1 86 ? -2.473 -6.892 -4.652 1.00 96.69 86 VAL A O 1
ATOM 692 N N . LYS A 1 87 ? -2.685 -5.142 -6.049 1.00 97.31 87 LYS A N 1
ATOM 693 C CA . LYS A 1 87 ? -1.790 -5.679 -7.086 1.00 97.31 87 LYS A CA 1
ATOM 694 C C . LYS A 1 87 ? -1.123 -4.582 -7.905 1.00 97.31 87 LYS A C 1
ATOM 696 O O . LYS A 1 87 ? -1.671 -3.491 -8.054 1.00 97.31 87 LYS A O 1
ATOM 701 N N . VAL A 1 88 ? 0.017 -4.903 -8.506 1.00 97.75 88 VAL A N 1
ATOM 702 C CA . VAL A 1 88 ? 0.644 -4.059 -9.531 1.00 97.75 88 VAL A CA 1
ATOM 703 C C . VAL A 1 88 ? 0.023 -4.408 -10.882 1.00 97.75 88 VAL A C 1
ATOM 705 O O . VAL A 1 88 ? 0.012 -5.570 -11.279 1.00 97.75 88 VAL A O 1
ATOM 708 N N . VAL A 1 89 ? -0.531 -3.413 -11.572 1.00 97.69 89 VAL A N 1
ATOM 709 C CA . VAL A 1 89 ? -1.167 -3.583 -12.890 1.00 97.69 89 VAL A CA 1
ATOM 710 C C . VAL A 1 89 ? -0.268 -3.166 -14.047 1.00 97.69 89 VAL A C 1
ATOM 712 O O . VAL A 1 89 ? -0.472 -3.634 -15.162 1.00 97.69 89 VAL A O 1
ATOM 715 N N . GLU A 1 90 ? 0.730 -2.324 -13.788 1.00 97.75 90 GLU A N 1
ATOM 716 C CA . GLU A 1 90 ? 1.676 -1.843 -14.795 1.00 97.75 90 GLU A CA 1
ATOM 717 C C . GLU A 1 90 ? 2.987 -1.433 -14.117 1.00 97.75 90 GLU A C 1
ATOM 719 O O . GLU A 1 90 ? 2.987 -0.936 -12.989 1.00 97.75 90 GLU A O 1
ATOM 724 N N . CYS A 1 91 ? 4.111 -1.634 -14.794 1.00 96.38 91 CYS A N 1
ATOM 725 C CA . CYS A 1 91 ? 5.415 -1.097 -14.417 1.00 96.38 91 CYS A CA 1
ATOM 726 C C . CYS A 1 91 ? 6.331 -1.074 -15.643 1.00 96.38 91 CYS A C 1
ATOM 728 O O . CYS A 1 91 ? 6.089 -1.802 -16.608 1.00 96.38 91 CYS A O 1
ATOM 730 N N . ASP A 1 92 ? 7.417 -0.308 -15.600 1.00 97.69 92 ASP A N 1
ATOM 731 C CA . ASP A 1 92 ? 8.477 -0.291 -16.619 1.00 97.69 92 ASP A CA 1
ATOM 732 C C . ASP A 1 92 ? 9.714 -1.132 -16.259 1.00 97.69 92 ASP A C 1
ATOM 734 O O . ASP A 1 92 ? 10.581 -1.298 -17.113 1.00 97.69 92 ASP A O 1
ATOM 738 N N . CYS A 1 93 ? 9.745 -1.805 -15.100 1.00 95.75 93 CYS A N 1
ATOM 739 C CA . CYS A 1 93 ? 10.894 -2.633 -14.706 1.00 95.75 93 CYS A CA 1
ATOM 740 C C . CYS A 1 93 ? 11.141 -3.801 -15.684 1.00 95.75 93 CYS A C 1
ATOM 742 O O . CYS A 1 93 ? 10.182 -4.322 -16.262 1.00 95.75 93 CYS A O 1
ATOM 744 N N . PRO A 1 94 ? 12.391 -4.257 -15.865 1.00 95.12 94 PRO A N 1
ATOM 745 C CA . PRO A 1 94 ? 12.714 -5.332 -16.807 1.00 95.12 94 PRO A CA 1
ATOM 746 C C . PRO A 1 94 ? 12.118 -6.685 -16.395 1.00 95.12 94 PRO A C 1
ATOM 748 O O . PRO A 1 94 ? 11.631 -7.426 -17.245 1.00 95.12 94 PRO A O 1
ATOM 751 N N . ASP A 1 95 ? 12.101 -6.980 -15.094 1.00 95.12 95 ASP A N 1
ATOM 752 C CA . ASP A 1 95 ? 11.779 -8.323 -14.598 1.00 95.12 95 ASP A CA 1
ATOM 753 C C . ASP A 1 95 ? 10.275 -8.615 -14.570 1.00 95.12 95 ASP A C 1
ATOM 755 O O . ASP A 1 95 ? 9.869 -9.774 -14.547 1.00 95.12 95 ASP A O 1
ATOM 759 N N . LYS A 1 96 ? 9.435 -7.570 -14.497 1.00 94.56 96 LYS A N 1
ATOM 760 C CA . LYS A 1 96 ? 7.961 -7.640 -14.381 1.00 94.56 96 LYS A CA 1
ATOM 761 C C . LYS A 1 96 ? 7.419 -8.557 -13.266 1.00 94.56 96 LYS A C 1
ATOM 763 O O . LYS A 1 96 ? 6.210 -8.754 -13.177 1.00 94.56 96 LYS A O 1
ATOM 768 N N . VAL A 1 97 ? 8.264 -9.064 -12.361 1.00 96.00 97 VAL A N 1
ATOM 769 C CA . VAL A 1 97 ? 7.883 -10.003 -11.287 1.00 96.00 97 VAL A CA 1
ATOM 770 C C . VAL A 1 97 ? 6.750 -9.448 -10.426 1.00 96.00 97 VAL A C 1
ATOM 772 O O . VAL A 1 97 ? 5.807 -10.172 -10.116 1.00 96.00 97 VAL A O 1
ATOM 775 N N . CYS A 1 98 ? 6.784 -8.151 -10.110 1.00 96.31 98 CYS A N 1
ATOM 776 C CA . CYS A 1 98 ? 5.756 -7.485 -9.311 1.00 96.31 98 CYS A CA 1
ATOM 777 C C . CYS A 1 98 ? 4.361 -7.492 -9.968 1.00 96.31 98 CYS A C 1
ATOM 779 O O . CYS A 1 98 ? 3.361 -7.563 -9.256 1.00 96.31 98 CYS A O 1
ATOM 781 N N . MET A 1 99 ? 4.273 -7.484 -11.306 1.00 96.50 99 MET A N 1
ATOM 782 C CA . MET A 1 99 ? 3.002 -7.630 -12.035 1.00 96.50 99 MET A CA 1
ATOM 783 C C . MET A 1 99 ? 2.464 -9.065 -11.967 1.00 96.50 99 MET A C 1
ATOM 785 O O . MET A 1 99 ? 1.256 -9.286 -12.049 1.00 96.50 99 MET A O 1
ATOM 789 N N . HIS A 1 100 ? 3.353 -10.045 -11.800 1.00 95.56 100 HIS A N 1
ATOM 790 C CA . HIS A 1 100 ? 3.012 -11.464 -11.730 1.00 95.56 100 HIS A CA 1
ATOM 791 C C . HIS A 1 100 ? 2.778 -11.971 -10.300 1.00 95.56 100 HIS A C 1
ATOM 793 O O . HIS A 1 100 ? 2.244 -13.063 -10.133 1.00 95.56 100 HIS A O 1
ATOM 799 N N . SER A 1 101 ? 3.096 -11.177 -9.270 1.00 92.94 101 SER A N 1
ATOM 800 C CA . SER A 1 101 ? 2.869 -11.526 -7.857 1.00 92.94 101 SER A CA 1
ATOM 801 C C . SER A 1 101 ? 1.390 -11.723 -7.492 1.00 92.94 101 SER A C 1
ATOM 803 O O . SER A 1 101 ? 1.080 -12.299 -6.452 1.00 92.94 101 SER A O 1
ATOM 805 N N . GLY A 1 102 ? 0.465 -11.270 -8.342 1.00 92.62 102 GLY A N 1
ATOM 806 C CA . GLY A 1 102 ? -0.967 -11.432 -8.121 1.00 92.62 102 GLY A CA 1
ATOM 807 C C . GLY A 1 102 ? -1.500 -10.513 -7.021 1.00 92.62 102 GLY A C 1
ATOM 808 O O . GLY A 1 102 ? -1.040 -9.385 -6.858 1.00 92.62 102 GLY A O 1
ATOM 809 N N . ASN A 1 103 ? -2.536 -10.972 -6.319 1.00 94.94 103 ASN A N 1
ATOM 810 C CA . ASN A 1 103 ? -3.213 -10.188 -5.290 1.00 94.94 103 ASN A CA 1
ATOM 811 C C . ASN A 1 103 ? -2.597 -10.447 -3.911 1.00 94.94 103 ASN A C 1
ATOM 813 O O . ASN A 1 103 ? -2.795 -11.526 -3.350 1.00 94.94 103 ASN A O 1
ATOM 817 N N . ALA A 1 104 ? -1.935 -9.435 -3.351 1.00 93.31 104 ALA A N 1
ATOM 818 C CA . ALA A 1 104 ? -1.279 -9.514 -2.048 1.00 93.31 104 ALA A CA 1
ATOM 819 C C . ALA A 1 104 ? -2.251 -9.858 -0.907 1.00 93.31 104 ALA A C 1
ATOM 821 O O . ALA A 1 104 ? -1.862 -10.521 0.048 1.00 93.31 104 ALA A O 1
ATOM 822 N N . LEU A 1 105 ? -3.531 -9.472 -1.020 1.00 91.00 105 LEU A N 1
ATOM 823 C CA . LEU A 1 105 ? -4.543 -9.791 -0.004 1.00 91.00 105 LEU A CA 1
ATOM 824 C C . LEU A 1 105 ? -4.912 -11.274 0.038 1.00 91.00 105 LEU A C 1
ATOM 826 O O . LEU A 1 105 ? -5.399 -11.735 1.060 1.00 91.00 105 LEU A O 1
ATOM 830 N N . LYS A 1 106 ? -4.704 -12.012 -1.060 1.00 88.88 106 LYS A N 1
ATOM 831 C CA . LYS A 1 106 ? -4.968 -13.458 -1.119 1.00 88.88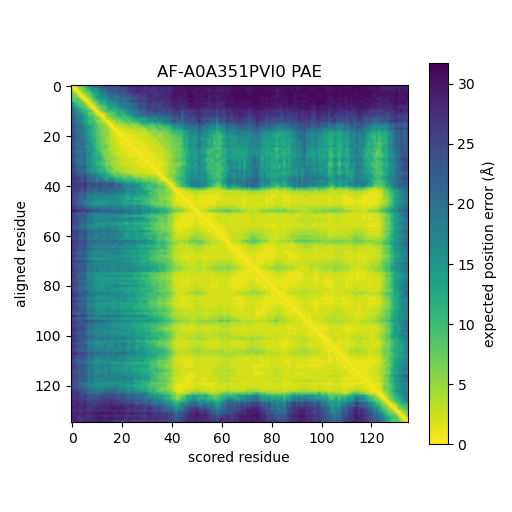 106 LYS A CA 1
ATOM 832 C C . LYS A 1 106 ? -3.739 -14.288 -0.783 1.00 88.88 106 LYS A C 1
ATOM 834 O O . LYS A 1 106 ? -3.869 -15.373 -0.238 1.00 88.88 106 LYS A O 1
ATOM 839 N N . SER A 1 107 ? -2.558 -13.822 -1.184 1.00 88.38 107 SER A N 1
ATOM 840 C CA . SER A 1 107 ? -1.306 -14.534 -0.925 1.00 88.38 107 SER A CA 1
ATOM 841 C C . SER A 1 107 ? -0.739 -14.250 0.463 1.00 88.38 107 SER A C 1
ATOM 843 O O . SER A 1 107 ? 0.124 -14.999 0.904 1.00 88.38 107 SER A O 1
ATOM 845 N N . HIS A 1 108 ? -1.172 -13.164 1.118 1.00 86.19 108 HIS A N 1
ATOM 846 C CA . HIS A 1 108 ? -0.584 -12.628 2.354 1.00 86.19 108 HIS A CA 1
ATOM 847 C C . HIS A 1 108 ? 0.926 -12.365 2.244 1.00 86.19 108 HIS A C 1
ATOM 849 O O . HIS A 1 108 ? 1.639 -12.281 3.241 1.00 86.19 108 HIS A O 1
ATOM 855 N N . MET A 1 109 ? 1.416 -12.217 1.013 1.00 91.19 109 MET A N 1
ATOM 856 C CA . MET A 1 109 ? 2.820 -12.002 0.704 1.00 91.19 109 MET A CA 1
ATOM 857 C C . MET A 1 109 ? 3.018 -10.574 0.193 1.00 91.19 109 MET A C 1
ATOM 859 O O . MET A 1 109 ? 2.174 -10.065 -0.555 1.00 91.19 109 MET A O 1
ATOM 863 N N . PRO A 1 110 ? 4.134 -9.919 0.551 1.00 94.62 110 PRO A N 1
ATOM 864 C CA . PRO A 1 110 ? 4.449 -8.601 0.027 1.00 94.62 110 PRO A CA 1
ATOM 865 C C . PRO A 1 110 ? 4.701 -8.660 -1.484 1.00 94.62 110 PRO A C 1
ATOM 867 O O . PRO A 1 110 ? 5.222 -9.646 -2.011 1.00 94.62 110 PRO A O 1
ATOM 870 N N . ILE A 1 111 ? 4.384 -7.570 -2.183 1.00 97.00 111 ILE A N 1
ATOM 871 C CA . ILE A 1 111 ? 4.768 -7.393 -3.589 1.00 97.00 111 ILE A CA 1
ATOM 872 C C . ILE A 1 111 ? 6.060 -6.591 -3.620 1.00 97.00 111 ILE A C 1
ATOM 874 O O . ILE A 1 111 ? 6.113 -5.485 -3.087 1.00 97.00 111 ILE A O 1
ATOM 878 N N . ILE A 1 112 ? 7.089 -7.135 -4.265 1.00 96.69 112 ILE A N 1
ATOM 879 C CA . ILE A 1 112 ? 8.425 -6.537 -4.313 1.00 96.69 112 ILE A CA 1
ATOM 880 C C . ILE A 1 112 ? 8.791 -6.239 -5.767 1.00 96.69 112 ILE A C 1
ATOM 882 O O . ILE A 1 112 ? 8.768 -7.116 -6.628 1.00 96.69 112 ILE A O 1
ATOM 886 N N . CYS A 1 113 ? 9.158 -4.991 -6.037 1.00 97.00 113 CYS A N 1
ATOM 887 C CA . CYS A 1 113 ? 9.759 -4.537 -7.283 1.00 97.00 113 CYS A CA 1
ATOM 888 C C . CYS A 1 113 ? 11.195 -4.095 -6.990 1.00 97.00 113 CYS A C 1
ATOM 890 O O . CYS A 1 113 ? 11.479 -2.903 -6.877 1.00 97.00 113 CYS A O 1
ATOM 892 N N . ALA A 1 114 ? 12.095 -5.073 -6.850 1.00 96.12 114 ALA A N 1
ATOM 893 C CA . ALA A 1 114 ? 13.489 -4.830 -6.486 1.00 96.12 114 ALA A CA 1
ATOM 894 C C . ALA A 1 114 ? 14.209 -3.835 -7.421 1.00 96.12 114 ALA A C 1
ATOM 896 O O . ALA A 1 114 ? 14.856 -2.935 -6.888 1.00 96.12 114 ALA A O 1
ATOM 897 N N . PRO A 1 115 ? 14.038 -3.885 -8.764 1.00 96.56 115 PRO A N 1
ATOM 898 C CA . PRO A 1 115 ? 14.677 -2.913 -9.653 1.00 96.56 115 PRO A CA 1
ATOM 899 C C . PRO A 1 115 ? 14.264 -1.463 -9.389 1.00 96.56 115 PRO A C 1
ATOM 901 O O . PRO A 1 115 ? 15.057 -0.566 -9.622 1.00 96.56 115 PRO A O 1
ATOM 904 N N . HIS A 1 116 ? 13.045 -1.228 -8.888 1.00 96.69 116 HIS A N 1
ATOM 905 C CA . HIS A 1 116 ? 12.566 0.120 -8.561 1.00 96.69 116 HIS A CA 1
ATOM 906 C C . HIS A 1 116 ? 12.686 0.480 -7.080 1.00 96.69 116 HIS A C 1
ATOM 908 O O . HIS A 1 116 ? 12.229 1.551 -6.680 1.00 96.69 116 HIS A O 1
ATOM 914 N N . GLY A 1 117 ? 13.225 -0.425 -6.255 1.00 95.12 117 GLY A N 1
ATOM 915 C CA . GLY A 1 117 ? 13.283 -0.258 -4.804 1.00 95.12 117 GLY A CA 1
ATOM 916 C C . GLY A 1 117 ? 11.912 -0.143 -4.130 1.00 95.12 117 GLY A C 1
ATOM 917 O O . GLY A 1 117 ? 11.839 0.369 -3.015 1.00 95.12 117 GLY A O 1
ATOM 918 N N . LEU A 1 118 ? 10.833 -0.587 -4.786 1.00 97.12 118 LEU A N 1
ATOM 919 C CA . LEU A 1 118 ? 9.461 -0.452 -4.295 1.00 97.12 118 LEU A CA 1
ATOM 920 C C . LEU A 1 118 ? 8.978 -1.764 -3.676 1.00 97.12 118 LEU A C 1
ATOM 922 O O . LEU A 1 118 ? 9.104 -2.824 -4.290 1.00 97.12 118 LEU A O 1
ATOM 926 N N . TYR A 1 119 ? 8.375 -1.700 -2.490 1.00 95.88 119 TYR A N 1
ATOM 927 C CA . TYR A 1 119 ? 7.687 -2.846 -1.898 1.00 95.88 119 TYR A CA 1
ATOM 928 C C . TYR A 1 119 ? 6.363 -2.450 -1.245 1.00 95.88 119 TYR A C 1
ATOM 930 O O . TYR A 1 119 ? 6.200 -1.352 -0.711 1.00 95.88 119 TYR A O 1
ATOM 938 N N . ILE A 1 120 ? 5.400 -3.363 -1.329 1.00 97.12 120 ILE A N 1
ATOM 939 C CA . ILE A 1 120 ? 4.032 -3.201 -0.845 1.00 97.12 120 ILE A CA 1
ATOM 940 C C . ILE A 1 120 ? 3.796 -4.277 0.203 1.00 97.12 120 ILE A C 1
ATOM 942 O O . ILE A 1 120 ? 3.955 -5.463 -0.091 1.00 97.12 120 ILE A O 1
ATOM 946 N N . VAL A 1 121 ? 3.400 -3.870 1.402 1.00 95.19 121 VAL A N 1
ATOM 947 C CA . VAL A 1 121 ? 3.106 -4.775 2.516 1.00 95.19 121 VAL A CA 1
ATOM 948 C C . VAL A 1 121 ? 1.695 -4.524 3.027 1.00 95.19 121 VAL A C 1
ATOM 950 O O . VAL A 1 121 ? 1.206 -3.392 3.021 1.00 95.19 121 VAL A O 1
ATOM 953 N N . ILE A 1 122 ? 1.034 -5.601 3.439 1.00 93.56 122 ILE A N 1
ATOM 954 C CA . ILE A 1 122 ? -0.250 -5.550 4.128 1.00 93.56 122 ILE A CA 1
ATOM 955 C C . ILE A 1 122 ? 0.033 -5.781 5.607 1.00 93.56 122 ILE A C 1
ATOM 957 O O . ILE A 1 122 ? 0.678 -6.762 5.968 1.00 93.56 122 ILE A O 1
ATOM 961 N N . GLU A 1 123 ? -0.434 -4.869 6.444 1.00 90.00 123 GLU A N 1
ATOM 962 C CA . GLU A 1 123 ? -0.350 -4.962 7.895 1.00 90.00 123 GLU A CA 1
ATOM 963 C C . GLU A 1 123 ? -1.752 -5.006 8.508 1.00 90.00 123 GLU A C 1
ATOM 965 O O . GLU A 1 123 ? -2.702 -4.456 7.948 1.00 90.00 123 GLU A O 1
ATOM 970 N N . GLY A 1 124 ? -1.866 -5.640 9.674 1.00 82.88 124 GLY A N 1
ATOM 971 C CA . GLY A 1 124 ? -3.133 -5.887 10.363 1.00 82.88 124 GLY A CA 1
ATOM 972 C C . GLY A 1 124 ? -3.638 -7.319 10.174 1.00 82.88 124 GLY A C 1
ATOM 973 O O . GLY A 1 124 ? -3.169 -8.060 9.307 1.00 82.88 124 GLY A O 1
ATOM 974 N N . GLU A 1 125 ? -4.591 -7.725 11.012 1.00 67.62 125 GLU A N 1
ATOM 975 C CA . GLU A 1 125 ? -5.231 -9.036 10.897 1.00 67.62 125 GLU A CA 1
ATOM 976 C C . GLU A 1 125 ? -6.166 -9.048 9.687 1.00 67.62 125 GLU A C 1
ATOM 978 O O . GLU A 1 125 ? -7.295 -8.552 9.723 1.00 67.62 125 GLU A O 1
ATOM 983 N N . VAL A 1 126 ? -5.704 -9.641 8.588 1.00 62.06 126 VAL A N 1
ATOM 984 C CA . VAL A 1 126 ? -6.594 -10.011 7.492 1.00 62.06 126 VAL A CA 1
ATOM 985 C C . VAL A 1 126 ? -7.445 -11.169 7.999 1.00 62.06 126 VAL A C 1
ATOM 987 O O . VAL A 1 126 ? -6.968 -12.296 8.077 1.00 62.06 126 VAL A O 1
ATOM 990 N N . SER A 1 127 ? -8.685 -10.888 8.408 1.00 54.69 127 SER A N 1
ATOM 991 C CA . SER A 1 127 ? -9.618 -11.945 8.809 1.00 54.69 127 SER A CA 1
ATOM 992 C C . SER A 1 127 ? -9.841 -12.900 7.633 1.00 54.69 127 SER A C 1
ATOM 994 O O . SER A 1 127 ? -10.533 -12.585 6.663 1.00 54.69 127 SER A O 1
ATOM 996 N N . GLU A 1 128 ? -9.196 -14.063 7.693 1.00 53.97 128 GLU A N 1
ATOM 997 C CA . GLU A 1 128 ? -9.405 -15.132 6.732 1.00 53.97 128 GLU A CA 1
ATOM 998 C C . GLU A 1 128 ? -10.870 -15.568 6.812 1.00 53.97 128 GLU A C 1
ATOM 1000 O O . GLU A 1 128 ? -11.374 -16.017 7.847 1.00 53.97 128 GLU A O 1
ATOM 1005 N N . LYS A 1 129 ? -11.584 -15.467 5.690 1.00 43.09 129 LYS A N 1
ATOM 1006 C CA . LYS A 1 129 ? -12.726 -16.349 5.478 1.00 43.09 129 LYS A CA 1
ATOM 1007 C C . LYS A 1 129 ? -12.116 -17.736 5.292 1.00 43.09 129 LYS A C 1
ATOM 1009 O O . LYS A 1 129 ? -11.519 -17.986 4.253 1.00 43.09 129 LYS A O 1
ATOM 1014 N N . ASN A 1 130 ? -12.204 -18.572 6.328 1.00 39.56 130 ASN A N 1
ATOM 1015 C CA . ASN A 1 130 ? -11.768 -19.968 6.324 1.00 39.56 130 ASN A CA 1
ATOM 1016 C C . ASN A 1 130 ? -12.359 -20.726 5.123 1.00 39.56 130 ASN A C 1
ATOM 1018 O O . ASN A 1 130 ? -13.419 -21.343 5.238 1.00 39.56 130 ASN A O 1
ATOM 1022 N N . ASP A 1 131 ? -11.651 -20.741 4.000 1.00 51.81 131 ASP A N 1
ATOM 1023 C CA . ASP A 1 131 ? -11.798 -21.785 2.999 1.00 51.81 131 ASP A CA 1
ATOM 1024 C C . ASP A 1 131 ? -10.866 -22.908 3.449 1.00 51.81 131 ASP A C 1
ATOM 1026 O O . ASP A 1 131 ? -9.691 -22.969 3.093 1.00 51.81 131 ASP A O 1
ATOM 1030 N N . ALA A 1 132 ? -11.388 -23.752 4.341 1.00 42.91 132 ALA A N 1
ATOM 1031 C CA . ALA A 1 132 ? -10.710 -24.938 4.830 1.00 42.91 132 ALA A CA 1
ATOM 1032 C C . ALA A 1 132 ? -10.243 -25.794 3.644 1.00 42.91 132 ALA A C 1
ATOM 1034 O O . ALA A 1 132 ? -11.053 -26.447 2.985 1.00 42.91 132 ALA A O 1
ATOM 1035 N N . ILE A 1 133 ? -8.936 -25.810 3.385 1.00 54.03 133 ILE A N 1
ATOM 1036 C CA . ILE A 1 133 ? -8.317 -26.826 2.540 1.00 54.03 133 ILE A CA 1
ATOM 1037 C C . ILE A 1 133 ? -7.773 -27.891 3.483 1.00 54.03 133 ILE A C 1
ATOM 1039 O O . ILE A 1 133 ? -6.716 -27.745 4.093 1.00 54.03 133 ILE A O 1
ATOM 1043 N N . SER A 1 134 ? -8.565 -28.945 3.635 1.00 39.16 134 SER A N 1
ATOM 1044 C CA . SER A 1 134 ? -8.163 -30.220 4.208 1.00 39.16 134 SER A CA 1
ATOM 1045 C C . SER A 1 134 ? -7.040 -30.843 3.371 1.00 39.16 134 SER A C 1
ATOM 1047 O O . SER A 1 134 ? -7.187 -30.994 2.158 1.00 39.16 134 SER A O 1
ATOM 1049 N N . TYR A 1 135 ? -5.963 -31.253 4.040 1.00 44.81 135 TYR A N 1
ATOM 1050 C CA . TYR A 1 135 ? -5.031 -32.284 3.582 1.00 44.81 135 TYR A CA 1
ATOM 1051 C C . TYR A 1 135 ? -4.963 -33.381 4.641 1.00 44.81 135 TYR A C 1
ATOM 1053 O O . TYR A 1 135 ? -5.004 -33.028 5.844 1.00 44.81 135 TYR A O 1
#

Mean predicted aligned error: 11.52 Å